Protein AF-A0A1M5Y6F5-F1 (afdb_monomer)

Solvent-accessible surface area (backbone atoms only — not comparable to full-atom values): 7022 Å² total; per-residue (Å²): 135,84,95,69,91,66,89,65,100,50,75,66,48,73,49,71,52,66,76,81,59,38,57,58,54,51,50,49,55,48,68,66,35,84,82,32,45,60,50,83,40,71,90,66,65,57,70,62,50,30,64,76,68,68,53,58,85,94,58,62,82,59,41,41,37,45,48,40,72,78,88,68,56,75,46,82,39,73,48,56,96,84,65,62,63,73,64,50,66,52,97,89,57,40,36,41,37,40,37,81,56,69,72,82,70,59,79,94,125

pLDDT: mean 78.57, std 18.8, range [27.42, 95.5]

Organism: NCBI:txid1121316

Radius of gyration: 17.11 Å; Cα contacts (8 Å, |Δi|>4): 129; chains: 1; bounding box: 38×28×50 Å

Mean predicted aligned error: 9.06 Å

Structure (mmCIF, N/CA/C/O backbone):
data_AF-A0A1M5Y6F5-F1
#
_entry.id   AF-A0A1M5Y6F5-F1
#
loop_
_atom_site.group_PDB
_atom_site.id
_atom_site.type_symbol
_atom_site.label_atom_id
_atom_site.label_alt_id
_atom_site.label_comp_id
_atom_site.label_asym_id
_atom_site.label_entity_id
_atom_site.label_seq_id
_atom_site.pdbx_PDB_ins_code
_atom_site.Cartn_x
_atom_site.Cartn_y
_atom_site.Cartn_z
_atom_site.occupancy
_atom_site.B_iso_or_equiv
_atom_site.auth_seq_id
_atom_site.auth_comp_id
_atom_site.auth_asym_id
_atom_site.auth_atom_id
_atom_site.pdbx_PDB_model_num
ATOM 1 N N . MET A 1 1 ? -1.328 -12.557 0.922 1.00 33.31 1 MET A N 1
ATOM 2 C CA . MET A 1 1 ? -0.599 -12.260 2.178 1.00 33.31 1 MET A CA 1
ATOM 3 C C . MET A 1 1 ? -1.512 -12.563 3.358 1.00 33.31 1 MET A C 1
ATOM 5 O O . MET A 1 1 ? -2.661 -12.147 3.333 1.00 33.31 1 MET A O 1
ATOM 9 N N . ARG A 1 2 ? -1.051 -13.366 4.323 1.00 27.42 2 ARG A N 1
ATOM 10 C CA . ARG A 1 2 ? -1.856 -13.864 5.451 1.00 27.42 2 ARG A CA 1
ATOM 11 C C . ARG A 1 2 ? -2.180 -12.741 6.446 1.00 27.42 2 ARG A C 1
ATOM 13 O O . ARG A 1 2 ? -1.288 -11.999 6.846 1.00 27.42 2 ARG A O 1
ATOM 20 N N . ASN A 1 3 ? -3.446 -12.682 6.858 1.00 35.31 3 ASN A N 1
ATOM 21 C CA . ASN A 1 3 ? -3.990 -11.820 7.908 1.00 35.31 3 ASN A CA 1
ATOM 22 C C . ASN A 1 3 ? -3.297 -12.077 9.254 1.00 35.31 3 ASN A C 1
ATOM 24 O O . ASN A 1 3 ? -3.718 -12.947 10.006 1.00 35.31 3 ASN A O 1
ATOM 28 N N . ASN A 1 4 ? -2.250 -11.319 9.569 1.00 28.53 4 ASN A N 1
ATOM 29 C CA . ASN A 1 4 ? -1.670 -11.267 10.909 1.00 28.53 4 ASN A CA 1
ATOM 30 C C . ASN A 1 4 ? -1.234 -9.832 11.212 1.00 28.53 4 ASN A C 1
ATOM 32 O O . ASN A 1 4 ? -0.057 -9.488 11.147 1.00 28.53 4 ASN A O 1
ATOM 36 N N . LEU A 1 5 ? -2.198 -8.986 11.577 1.00 36.97 5 LEU A N 1
ATOM 37 C CA . LEU A 1 5 ? -1.920 -7.732 12.275 1.00 36.97 5 LEU A CA 1
ATOM 38 C C . LEU A 1 5 ? -1.500 -8.063 13.717 1.00 36.97 5 LEU A C 1
ATOM 40 O O . LEU A 1 5 ? -2.237 -7.802 14.658 1.00 36.97 5 LEU A O 1
ATOM 44 N N . LYS A 1 6 ? -0.313 -8.650 13.903 1.00 30.12 6 LYS A N 1
ATOM 45 C CA . LYS A 1 6 ? 0.338 -8.639 15.217 1.00 30.12 6 LYS A CA 1
ATOM 46 C C . LYS A 1 6 ? 0.831 -7.211 15.478 1.00 30.12 6 LYS A C 1
ATOM 48 O O . LYS A 1 6 ? 1.290 -6.517 14.560 1.00 30.12 6 LYS A O 1
ATOM 53 N N . SER A 1 7 ? 0.660 -6.718 16.700 1.00 35.31 7 SER A N 1
ATOM 54 C CA . SER A 1 7 ? 1.215 -5.443 17.160 1.00 35.31 7 SER A CA 1
ATOM 55 C C . SER A 1 7 ? 2.737 -5.570 17.260 1.00 35.31 7 SER A C 1
ATOM 57 O O . SER A 1 7 ? 3.297 -5.790 18.324 1.00 35.31 7 SER A O 1
ATOM 59 N N . VAL A 1 8 ? 3.417 -5.505 16.116 1.00 36.41 8 VAL A N 1
ATOM 60 C CA . VAL A 1 8 ? 4.842 -5.183 16.088 1.00 36.41 8 VAL A CA 1
ATOM 61 C C . VAL A 1 8 ? 4.937 -3.686 16.348 1.00 36.41 8 VAL A C 1
ATOM 63 O O . VAL A 1 8 ? 4.204 -2.910 15.731 1.00 36.41 8 VAL A O 1
ATOM 66 N N . ASP A 1 9 ? 5.783 -3.339 17.305 1.00 38.25 9 ASP A N 1
ATOM 67 C CA . ASP A 1 9 ? 5.941 -2.065 18.005 1.00 38.25 9 ASP A CA 1
ATOM 68 C C . ASP A 1 9 ? 6.378 -0.896 17.091 1.00 38.25 9 ASP A C 1
ATOM 70 O O . ASP A 1 9 ? 7.451 -0.316 17.214 1.00 38.25 9 ASP A O 1
ATOM 74 N N . ASN A 1 10 ? 5.548 -0.560 16.106 1.00 39.31 10 ASN A N 1
ATOM 75 C CA . ASN A 1 10 ? 5.721 0.574 15.206 1.00 39.31 10 ASN A CA 1
ATOM 76 C C . ASN A 1 10 ? 4.425 1.374 15.224 1.00 39.31 10 ASN A C 1
ATOM 78 O O . ASN A 1 10 ? 3.372 0.822 14.921 1.00 39.31 10 ASN A O 1
ATOM 82 N N . LYS A 1 11 ? 4.498 2.658 15.588 1.00 40.28 11 LYS A N 1
ATOM 83 C CA . LYS A 1 11 ? 3.368 3.599 15.696 1.00 40.28 11 LYS A CA 1
ATOM 84 C C . LYS A 1 11 ? 2.411 3.463 14.491 1.00 40.28 11 LYS A C 1
ATOM 86 O O . LYS A 1 11 ? 2.679 4.007 13.422 1.00 40.28 11 LYS A O 1
ATOM 91 N N . LYS A 1 12 ? 1.316 2.708 14.649 1.00 49.00 12 LYS A N 1
ATOM 92 C CA . LYS A 1 12 ? 0.265 2.532 13.632 1.00 49.00 12 LYS A CA 1
ATOM 93 C C . LYS A 1 12 ? -0.710 3.694 13.778 1.00 49.00 12 LYS A C 1
ATOM 95 O O . LYS A 1 12 ? -1.288 3.867 14.846 1.00 49.00 12 LYS A O 1
ATOM 100 N N . THR A 1 13 ? -0.890 4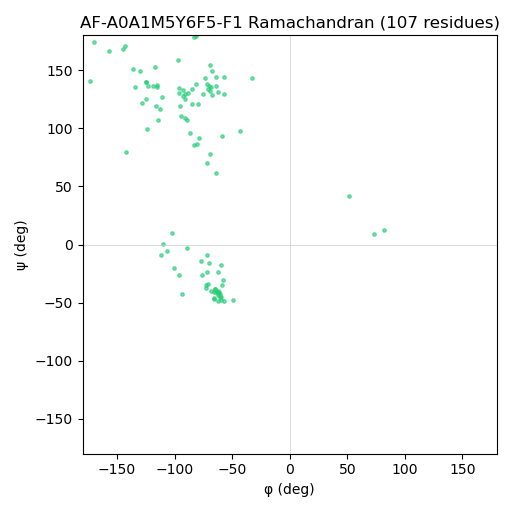.488 12.729 1.00 52.31 13 THR A N 1
ATOM 101 C CA . THR A 1 13 ? -1.880 5.568 12.723 1.00 52.31 13 THR A CA 1
ATOM 102 C C . THR A 1 13 ? -3.159 5.036 12.083 1.00 52.31 13 THR A C 1
ATOM 104 O O . THR A 1 13 ? -3.162 4.590 10.935 1.00 52.31 13 THR A O 1
ATOM 107 N N . ILE A 1 14 ? -4.255 5.045 12.839 1.00 55.97 14 ILE A N 1
ATOM 108 C CA . ILE A 1 14 ? -5.586 4.679 12.344 1.00 55.97 14 ILE A CA 1
ATOM 109 C C . ILE A 1 14 ? -6.299 5.974 11.958 1.00 55.97 14 ILE A C 1
ATOM 111 O O . ILE A 1 14 ? -6.296 6.927 12.735 1.00 55.97 14 ILE A O 1
ATOM 115 N N . ILE A 1 15 ? -6.873 6.021 10.755 1.00 55.31 15 ILE A N 1
ATOM 116 C CA . ILE A 1 15 ? -7.600 7.193 10.255 1.00 55.31 15 ILE A CA 1
ATOM 117 C C . ILE A 1 15 ? -9.085 6.853 10.171 1.00 55.31 15 ILE A C 1
ATOM 119 O O . ILE A 1 15 ? -9.474 5.867 9.541 1.00 55.31 15 ILE A O 1
ATOM 123 N N . PHE A 1 16 ? -9.903 7.700 10.793 1.00 52.12 16 PHE A N 1
ATOM 124 C CA . PHE A 1 16 ? -11.361 7.607 10.831 1.00 52.12 16 PHE A CA 1
ATOM 125 C C . PHE A 1 16 ? -11.939 8.812 10.078 1.00 52.12 16 PHE A C 1
ATOM 127 O O . PHE A 1 16 ? -11.837 9.931 10.574 1.00 52.12 16 PHE A O 1
ATOM 134 N N . SER A 1 17 ? -12.500 8.636 8.877 1.00 44.06 17 SER A N 1
ATOM 135 C CA . SER A 1 17 ? -13.214 9.725 8.174 1.00 44.06 17 SER A CA 1
ATOM 136 C C . SER A 1 17 ? -13.913 9.257 6.900 1.00 44.06 17 SER A C 1
ATOM 138 O O . SER A 1 17 ? -13.288 8.539 6.131 1.00 44.06 17 SER A O 1
ATOM 140 N N . THR A 1 18 ? -15.118 9.760 6.619 1.00 41.97 18 THR A N 1
ATOM 141 C CA . THR A 1 18 ? -15.937 9.552 5.399 1.00 41.97 18 THR A CA 1
ATOM 142 C C . THR A 1 18 ? -15.156 9.370 4.078 1.00 41.97 18 THR A C 1
ATOM 144 O O . THR A 1 18 ? -14.157 10.044 3.832 1.00 41.97 18 THR A O 1
ATOM 147 N N . GLN A 1 19 ? -15.649 8.495 3.190 1.00 53.16 19 GLN A N 1
ATOM 148 C CA . GLN A 1 19 ? -14.889 7.888 2.078 1.00 53.16 19 GLN A CA 1
ATOM 149 C C . GLN A 1 19 ? -14.085 8.846 1.173 1.00 53.16 19 GLN A C 1
ATOM 151 O O . GLN A 1 19 ? -12.911 8.574 0.926 1.00 53.16 19 GLN A O 1
ATOM 156 N N . ALA A 1 20 ? -14.647 9.961 0.692 1.00 52.56 20 ALA A N 1
ATOM 157 C CA . ALA A 1 20 ? -13.958 10.811 -0.293 1.00 52.56 20 ALA A CA 1
ATOM 158 C C . ALA A 1 20 ? -12.780 11.617 0.292 1.00 52.56 20 ALA A C 1
ATOM 160 O O . ALA A 1 20 ? -11.760 11.796 -0.370 1.00 52.56 20 ALA A O 1
ATOM 161 N N . SER A 1 21 ? -12.882 12.075 1.543 1.00 62.41 21 SER A N 1
ATOM 162 C CA . SER A 1 21 ? -11.797 12.807 2.210 1.00 62.41 21 SER A CA 1
ATOM 163 C C . SER A 1 21 ? -10.673 11.879 2.680 1.00 62.41 21 SER A C 1
ATOM 165 O O . SER A 1 21 ? -9.516 12.295 2.748 1.00 62.41 21 SER A O 1
ATOM 167 N N . SER A 1 22 ? -10.986 10.608 2.947 1.00 67.94 22 SER A N 1
ATOM 168 C CA . SER A 1 22 ? -10.037 9.649 3.522 1.00 67.94 22 SER A CA 1
ATOM 169 C C . SER A 1 22 ? -8.802 9.380 2.651 1.00 67.94 22 SER A C 1
ATOM 171 O O . SER A 1 22 ? -7.688 9.342 3.171 1.00 67.94 22 SER A O 1
ATOM 173 N N . SER A 1 23 ? -8.960 9.264 1.328 1.00 73.12 23 SER A N 1
ATOM 174 C CA . SER A 1 23 ? -7.853 8.972 0.406 1.00 73.12 23 SER A CA 1
ATOM 175 C C . SER A 1 23 ? -6.918 10.170 0.208 1.00 73.12 23 SER A C 1
ATOM 177 O O . SER A 1 23 ? -5.700 9.995 0.159 1.00 73.12 23 SER A O 1
ATOM 179 N N . ALA A 1 24 ? -7.460 11.391 0.164 1.00 80.19 24 ALA A N 1
ATOM 180 C CA . ALA A 1 24 ? -6.675 12.623 0.088 1.00 80.19 24 ALA A CA 1
ATOM 181 C C . ALA A 1 24 ? -5.844 12.835 1.362 1.00 80.19 24 ALA A C 1
ATOM 183 O O . ALA A 1 24 ? -4.642 13.100 1.292 1.00 80.19 24 ALA A O 1
ATOM 184 N N . VAL A 1 25 ? -6.465 12.644 2.532 1.00 82.94 25 VAL A N 1
ATOM 185 C CA . VAL A 1 25 ? -5.778 12.700 3.830 1.00 82.94 25 VAL A CA 1
ATOM 186 C C . VAL A 1 25 ? -4.674 11.644 3.897 1.00 82.94 25 VAL A C 1
ATOM 188 O O . VAL A 1 25 ? -3.533 11.963 4.232 1.00 82.94 25 VAL A O 1
ATOM 191 N N . ALA A 1 26 ? -4.980 10.402 3.519 1.00 82.44 26 ALA A N 1
ATOM 192 C CA . ALA A 1 26 ? -4.017 9.310 3.518 1.00 82.44 26 ALA A CA 1
ATOM 193 C C . ALA A 1 26 ? -2.825 9.572 2.586 1.00 82.44 26 ALA A C 1
ATOM 195 O O . ALA A 1 26 ? -1.671 9.401 2.985 1.00 82.44 26 ALA A O 1
ATOM 196 N N . GLY A 1 27 ? -3.091 10.050 1.368 1.00 84.50 27 GLY A N 1
ATOM 197 C CA . GLY A 1 27 ? -2.057 10.429 0.411 1.00 84.50 27 GLY A CA 1
ATOM 198 C C . GLY A 1 27 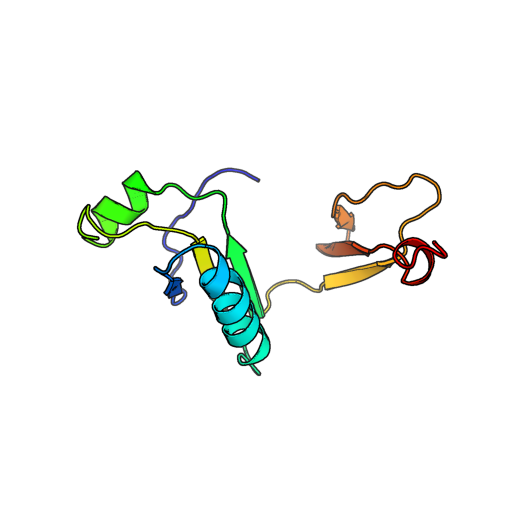? -1.154 11.545 0.937 1.00 84.50 27 GLY A C 1
ATOM 199 O O . GLY A 1 27 ? 0.066 11.453 0.807 1.00 84.50 27 GLY A O 1
ATOM 200 N N . ASN A 1 28 ? -1.727 12.564 1.582 1.00 85.75 28 ASN A N 1
ATOM 201 C CA . ASN A 1 28 ? -0.960 13.660 2.177 1.00 85.75 28 ASN A CA 1
ATOM 202 C C . ASN A 1 28 ? -0.079 13.189 3.340 1.00 85.75 28 ASN A C 1
ATOM 204 O O . ASN A 1 28 ? 1.079 13.590 3.422 1.00 85.75 28 ASN A O 1
ATOM 208 N N . ILE A 1 29 ? -0.580 12.297 4.197 1.00 85.06 29 ILE A N 1
ATOM 209 C CA . ILE A 1 29 ? 0.207 11.714 5.296 1.00 85.06 29 ILE A CA 1
ATOM 210 C C . ILE A 1 29 ? 1.403 10.920 4.761 1.00 85.06 29 ILE A C 1
ATOM 212 O O . ILE A 1 29 ? 2.512 11.046 5.285 1.00 85.06 29 ILE A O 1
ATOM 216 N N . LEU A 1 30 ? 1.196 10.123 3.708 1.00 84.31 30 LEU A N 1
ATOM 217 C CA . LEU A 1 30 ? 2.268 9.339 3.094 1.00 84.31 30 LEU A CA 1
ATOM 218 C C . LEU A 1 30 ? 3.309 10.213 2.390 1.00 84.31 30 LEU A C 1
ATOM 220 O O . LEU A 1 30 ? 4.498 9.937 2.509 1.00 84.31 30 LEU A O 1
ATOM 224 N N . LYS A 1 31 ? 2.884 11.274 1.696 1.00 84.25 31 LYS A N 1
ATOM 225 C CA . LYS A 1 31 ? 3.797 12.221 1.033 1.00 84.25 31 LYS A CA 1
ATOM 226 C C . LYS A 1 31 ? 4.558 13.098 2.030 1.00 84.25 31 LYS A C 1
ATOM 228 O O . LYS A 1 31 ? 5.704 13.446 1.779 1.00 84.25 31 LYS A O 1
ATOM 233 N N . GLY A 1 32 ? 3.926 13.453 3.149 1.00 81.94 32 GLY A N 1
ATOM 234 C CA . GLY A 1 32 ? 4.511 14.305 4.185 1.00 81.94 32 GLY A CA 1
ATOM 235 C C . GLY A 1 32 ? 5.515 13.597 5.100 1.00 81.94 32 GLY A C 1
ATOM 236 O O . GLY A 1 32 ? 6.258 14.263 5.818 1.00 81.94 32 GLY A O 1
ATOM 237 N N . SER A 1 33 ? 5.575 12.261 5.093 1.00 75.50 33 SER A N 1
ATOM 238 C CA . SER A 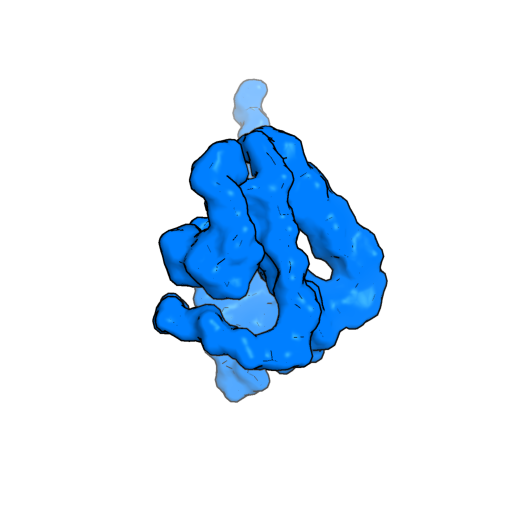1 33 ? 6.614 11.531 5.824 1.00 75.50 33 SER A CA 1
ATOM 239 C C . SER A 1 33 ? 7.933 11.547 5.049 1.00 75.50 33 SER A C 1
ATOM 241 O O . SER A 1 33 ? 8.199 10.670 4.237 1.00 75.50 33 SER A O 1
ATOM 243 N N . VAL A 1 34 ? 8.782 12.536 5.329 1.00 65.56 34 VAL A N 1
ATOM 244 C CA . VAL A 1 34 ? 10.094 12.692 4.669 1.00 65.56 34 VAL A CA 1
ATOM 245 C C . VAL A 1 34 ? 11.044 11.527 4.992 1.00 65.56 34 VAL A C 1
ATOM 247 O O . VAL A 1 34 ? 11.761 11.044 4.122 1.00 65.56 34 VAL A O 1
ATOM 250 N N . GLU A 1 35 ? 11.020 11.028 6.231 1.00 68.94 35 GLU A N 1
ATOM 251 C CA . GLU A 1 35 ? 11.951 9.990 6.713 1.00 68.94 35 GLU A CA 1
ATOM 252 C C . GLU A 1 35 ? 11.310 8.603 6.883 1.00 68.94 35 GLU A C 1
ATOM 254 O O . GLU A 1 35 ? 11.982 7.621 7.207 1.00 68.94 35 GLU A O 1
ATOM 259 N N . LYS A 1 36 ? 9.989 8.507 6.702 1.00 73.06 36 LYS A N 1
ATOM 260 C CA . LYS A 1 36 ? 9.224 7.272 6.896 1.00 73.06 36 LYS A CA 1
ATOM 261 C C . LYS A 1 36 ? 8.450 6.954 5.635 1.00 73.06 36 LYS A C 1
ATOM 263 O O . LYS A 1 36 ? 7.859 7.826 5.019 1.00 73.06 36 LYS A O 1
ATOM 268 N N . LYS A 1 37 ? 8.403 5.678 5.279 1.00 79.31 37 LYS A N 1
ATOM 269 C CA . LYS A 1 37 ? 7.459 5.199 4.271 1.00 79.31 37 LYS A CA 1
ATOM 270 C C . LYS A 1 37 ? 6.239 4.632 4.976 1.00 79.31 37 LYS A C 1
ATOM 272 O O . LYS A 1 37 ? 6.289 4.273 6.157 1.00 79.31 37 LYS A O 1
ATOM 277 N N . GLY A 1 38 ? 5.134 4.558 4.250 1.00 83.81 38 GLY A N 1
ATOM 278 C CA . GLY A 1 38 ? 3.926 3.958 4.777 1.00 83.81 38 GLY A CA 1
ATOM 279 C C . GLY A 1 38 ? 3.112 3.214 3.742 1.00 83.81 38 GLY A C 1
ATOM 280 O O . GLY A 1 38 ? 3.366 3.295 2.543 1.00 83.81 38 GLY A O 1
ATOM 281 N N . CYS A 1 39 ? 2.139 2.465 4.243 1.00 84.94 39 CYS A N 1
ATOM 282 C CA . CYS A 1 39 ? 1.252 1.635 3.447 1.00 84.94 39 CYS A CA 1
ATOM 283 C C . CYS A 1 39 ? -0.186 1.832 3.923 1.00 84.94 39 CYS A C 1
ATOM 285 O O . CYS A 1 39 ? -0.450 1.871 5.127 1.00 84.94 39 CYS A O 1
ATOM 287 N N . MET A 1 40 ? -1.096 1.972 2.961 1.00 87.56 40 MET A N 1
ATOM 288 C CA . MET A 1 40 ? -2.537 2.050 3.175 1.00 87.56 40 MET A CA 1
ATOM 289 C C . MET A 1 40 ? -3.144 0.648 3.100 1.00 87.56 40 MET A C 1
ATOM 291 O O . MET A 1 40 ? -3.005 -0.029 2.083 1.00 87.56 40 MET A O 1
ATOM 295 N N . PHE A 1 41 ? -3.874 0.236 4.136 1.00 85.12 41 PHE A N 1
ATOM 296 C CA . PHE A 1 41 ? -4.587 -1.042 4.171 1.00 85.12 41 PHE A CA 1
ATOM 297 C C . PHE A 1 41 ? -6.100 -0.828 4.259 1.00 85.12 41 PHE A C 1
ATOM 299 O O . PHE A 1 41 ? -6.594 -0.276 5.242 1.00 85.12 41 PHE A O 1
ATOM 306 N N . GLY A 1 42 ? -6.836 -1.321 3.256 1.00 85.69 42 GLY A N 1
ATOM 307 C CA . GLY A 1 42 ? -8.306 -1.412 3.287 1.00 85.69 42 GLY A CA 1
ATOM 308 C C . GLY A 1 42 ? -8.835 -2.787 3.724 1.00 85.69 42 GLY A C 1
ATOM 309 O O . GLY A 1 42 ? -9.929 -2.893 4.284 1.00 85.69 42 GLY A O 1
ATOM 310 N N . ALA A 1 43 ? -8.046 -3.846 3.509 1.00 87.69 43 ALA A N 1
ATOM 311 C CA . ALA A 1 43 ? -8.343 -5.204 3.961 1.00 87.69 43 ALA A CA 1
ATOM 312 C C . ALA A 1 43 ? -7.916 -5.374 5.430 1.00 87.69 43 ALA A C 1
ATOM 314 O O . ALA A 1 43 ? -6.793 -5.780 5.723 1.00 87.69 43 ALA A O 1
ATOM 315 N N . ILE A 1 44 ? -8.801 -5.001 6.356 1.00 88.00 44 ILE A N 1
ATOM 316 C CA . ILE A 1 44 ? -8.520 -4.925 7.797 1.00 88.00 44 ILE A CA 1
ATOM 317 C C . ILE A 1 44 ? -9.588 -5.647 8.629 1.00 88.00 44 ILE A C 1
ATOM 319 O O . ILE A 1 44 ? -10.763 -5.681 8.264 1.00 88.00 44 ILE A O 1
ATOM 323 N N . ASN A 1 45 ? -9.187 -6.187 9.784 1.00 90.50 45 ASN A N 1
ATOM 324 C CA . ASN A 1 45 ? -10.110 -6.750 10.773 1.00 90.50 45 ASN A CA 1
ATOM 325 C C . ASN A 1 45 ? -10.732 -5.625 11.616 1.00 90.50 45 ASN A C 1
ATOM 327 O O . ASN A 1 45 ? -10.210 -5.282 12.677 1.00 90.50 45 ASN A O 1
ATOM 331 N N . ARG A 1 46 ? -11.831 -5.040 11.130 1.00 89.12 46 ARG A N 1
ATOM 332 C CA . ARG A 1 46 ? -12.498 -3.894 11.772 1.00 89.12 46 ARG A CA 1
ATOM 333 C C . ARG A 1 46 ? -12.975 -4.213 13.185 1.00 89.12 46 ARG A C 1
ATOM 335 O O . ARG A 1 46 ? -12.684 -3.451 14.095 1.00 89.12 46 ARG A O 1
ATOM 342 N N . GLU A 1 47 ? -13.607 -5.366 13.379 1.00 91.62 47 GLU A N 1
ATOM 343 C CA . GLU A 1 47 ? -14.102 -5.794 14.692 1.00 91.62 47 GLU A CA 1
ATOM 344 C C . GLU A 1 47 ? -12.973 -6.016 15.701 1.00 91.62 47 GLU A C 1
ATOM 346 O O . GLU A 1 47 ? -13.071 -5.618 16.860 1.00 91.62 47 GLU A O 1
ATOM 351 N N . GLY A 1 48 ? -11.867 -6.621 15.258 1.00 92.00 48 GLY A N 1
ATOM 352 C CA . GLY A 1 48 ? -10.675 -6.772 16.089 1.00 92.00 48 GLY A CA 1
ATOM 353 C C . GLY A 1 48 ? -10.081 -5.424 16.494 1.00 92.00 48 GLY A C 1
ATOM 354 O O . GLY A 1 48 ? -9.839 -5.196 17.674 1.00 92.00 48 GLY A O 1
ATOM 355 N N . LEU A 1 49 ? -9.902 -4.515 15.529 1.00 90.12 49 LEU A N 1
ATOM 356 C CA . LEU A 1 49 ? -9.380 -3.169 15.785 1.00 90.12 49 LEU A CA 1
ATOM 357 C C . LEU A 1 49 ? -10.299 -2.369 16.711 1.00 90.12 49 LEU A C 1
ATOM 359 O O . LEU A 1 49 ? -9.817 -1.696 17.615 1.00 90.12 49 LEU A O 1
ATOM 363 N N . ARG A 1 50 ? -11.616 -2.465 16.516 1.00 90.50 50 ARG A N 1
ATOM 364 C CA . ARG A 1 50 ? -12.606 -1.775 17.343 1.00 90.50 50 ARG A CA 1
ATOM 365 C C . ARG A 1 50 ? -12.464 -2.132 18.817 1.00 90.50 50 ARG A C 1
ATOM 367 O O . ARG A 1 50 ? -12.426 -1.229 19.646 1.00 90.50 50 ARG A O 1
ATOM 374 N N . ARG A 1 51 ? -12.365 -3.429 19.124 1.00 92.56 51 ARG A N 1
ATOM 375 C CA . ARG A 1 51 ? -12.196 -3.917 20.499 1.00 92.56 51 ARG A CA 1
ATOM 376 C C . ARG A 1 51 ? -10.857 -3.500 21.095 1.00 92.56 51 ARG A C 1
ATOM 378 O O . ARG A 1 51 ? -10.837 -2.998 22.209 1.00 92.56 51 ARG A O 1
ATOM 385 N N . GLU A 1 52 ? -9.772 -3.674 20.346 1.00 92.62 52 GLU A N 1
ATOM 386 C CA . GLU A 1 52 ? -8.413 -3.407 20.833 1.00 92.62 52 GLU A CA 1
ATOM 387 C C . GLU A 1 52 ? -8.177 -1.922 21.140 1.00 92.62 52 GLU A C 1
ATOM 389 O O . GLU A 1 52 ? -7.519 -1.573 22.114 1.00 92.62 52 GLU A O 1
ATOM 394 N N . PHE A 1 53 ? -8.734 -1.037 20.310 1.00 87.12 53 PHE A N 1
ATOM 395 C CA . PHE A 1 53 ? -8.557 0.411 20.434 1.00 87.12 53 PHE A CA 1
ATOM 396 C C . PHE A 1 53 ? -9.760 1.121 21.068 1.00 87.12 53 PHE A C 1
ATOM 398 O O . PHE A 1 53 ? -9.808 2.349 21.054 1.00 87.12 53 PHE A O 1
ATOM 405 N N . PHE A 1 54 ? -10.726 0.369 21.608 1.00 89.69 54 PHE A N 1
ATOM 406 C CA . PHE A 1 54 ? -11.932 0.896 22.259 1.00 89.69 54 PHE A CA 1
ATOM 407 C C . PHE A 1 54 ? -12.689 1.930 21.404 1.00 89.69 54 PHE A C 1
ATOM 409 O O . PHE A 1 54 ? -13.134 2.965 21.899 1.00 89.69 54 PHE A O 1
ATOM 416 N N . ILE A 1 55 ? -12.820 1.670 20.099 1.00 85.62 55 ILE A N 1
ATOM 417 C CA . ILE A 1 55 ? -13.404 2.626 19.147 1.00 85.62 55 ILE A CA 1
ATOM 418 C C . ILE A 1 55 ? -14.945 2.582 19.243 1.00 85.62 55 ILE A C 1
ATOM 420 O O . ILE A 1 55 ? -15.534 1.534 18.960 1.00 85.62 55 ILE A O 1
ATOM 424 N N . PRO A 1 56 ? -15.630 3.699 19.560 1.00 88.44 56 PRO A N 1
ATOM 425 C CA . PRO A 1 56 ? -17.093 3.742 19.647 1.00 88.44 56 PRO A CA 1
ATOM 426 C C . PRO A 1 56 ? -17.807 3.307 18.359 1.00 88.44 56 PRO A C 1
ATOM 428 O O . PRO A 1 56 ? -17.353 3.625 17.259 1.00 88.44 56 PRO A O 1
ATOM 431 N N . GLU A 1 57 ? -18.951 2.624 18.483 1.00 88.06 57 GLU A N 1
ATOM 432 C CA . GLU A 1 57 ? -19.694 2.042 17.346 1.00 88.06 57 GLU A CA 1
ATOM 433 C C . GLU A 1 57 ? -20.114 3.059 16.280 1.00 88.06 57 GLU A C 1
ATOM 435 O O . GLU A 1 57 ? -20.145 2.724 15.099 1.00 88.06 57 GLU A O 1
ATOM 440 N N . HIS A 1 58 ? -20.365 4.310 16.671 1.00 87.31 58 HIS A N 1
ATOM 441 C CA . HIS A 1 58 ? -20.749 5.375 15.741 1.00 87.31 58 HIS A CA 1
ATOM 442 C C . HIS A 1 58 ? -19.602 5.855 14.834 1.00 87.31 58 HIS A C 1
ATOM 444 O O . HIS A 1 58 ? -19.844 6.629 13.911 1.00 87.31 58 HIS A O 1
ATOM 450 N N . PHE A 1 59 ? -18.359 5.418 15.075 1.00 85.25 59 PHE A N 1
ATOM 451 C CA . PHE A 1 59 ? -17.233 5.668 14.178 1.00 85.25 59 PHE A CA 1
ATOM 452 C C . PHE A 1 59 ? -16.992 4.493 13.237 1.00 85.25 59 PHE A C 1
ATOM 454 O O . PHE A 1 59 ? -16.904 3.340 13.663 1.00 85.25 59 PHE A O 1
ATOM 461 N N . GLU A 1 60 ? -16.779 4.797 11.960 1.00 84.94 60 GLU A N 1
ATOM 462 C CA . GLU A 1 60 ? -16.386 3.823 10.946 1.00 84.94 60 GLU A CA 1
ATOM 463 C C . GLU A 1 60 ? -14.855 3.749 10.804 1.00 84.94 60 GLU A C 1
ATOM 465 O O . GLU A 1 60 ? -14.170 4.767 10.678 1.00 84.94 60 GLU A O 1
ATOM 470 N N . ILE A 1 61 ? -14.307 2.527 10.788 1.00 85.44 61 ILE A N 1
ATOM 471 C CA . ILE A 1 61 ? -12.888 2.281 10.493 1.00 85.44 61 ILE A CA 1
ATOM 472 C C . ILE A 1 61 ? -12.723 2.085 8.988 1.00 85.44 61 ILE A C 1
ATOM 474 O O . ILE A 1 61 ? -13.076 1.035 8.438 1.00 85.44 61 ILE A O 1
ATOM 478 N N . ILE A 1 62 ? -12.152 3.087 8.330 1.00 86.56 62 ILE A N 1
ATOM 479 C CA . ILE A 1 62 ? -12.114 3.138 6.865 1.00 86.56 62 ILE A CA 1
ATOM 480 C C . ILE A 1 62 ? -10.817 2.544 6.335 1.00 86.56 62 ILE A C 1
ATOM 482 O O . ILE A 1 62 ? -10.848 1.721 5.418 1.00 86.56 62 ILE A O 1
ATOM 486 N N . MET A 1 63 ? -9.689 2.862 6.971 1.00 85.12 63 MET A N 1
ATOM 487 C CA . MET A 1 63 ? -8.395 2.286 6.628 1.00 85.12 63 MET A CA 1
ATOM 488 C C . MET A 1 63 ? -7.401 2.349 7.786 1.00 85.12 63 MET A C 1
ATOM 490 O O . MET A 1 63 ? -7.573 3.089 8.754 1.00 85.12 63 MET A O 1
ATOM 494 N N . VAL A 1 64 ? -6.312 1.601 7.646 1.00 87.06 64 VAL A N 1
ATOM 495 C CA . VAL A 1 64 ? -5.141 1.702 8.522 1.00 87.06 64 VAL A CA 1
ATOM 496 C C . VAL A 1 64 ? -3.954 2.192 7.706 1.00 87.06 64 VAL A C 1
ATOM 498 O O . VAL A 1 64 ? -3.730 1.699 6.599 1.00 87.06 64 VAL A O 1
ATOM 501 N N . ILE A 1 65 ? -3.174 3.123 8.265 1.00 85.25 65 ILE A N 1
ATOM 502 C CA . ILE A 1 65 ? -1.893 3.541 7.694 1.00 85.25 65 ILE A CA 1
ATOM 503 C C . ILE A 1 65 ? -0.766 3.104 8.623 1.00 85.25 65 ILE A C 1
ATOM 505 O O . ILE A 1 65 ? -0.651 3.551 9.766 1.00 85.25 65 ILE A O 1
ATOM 509 N N . SER A 1 66 ? 0.101 2.225 8.129 1.00 86.31 66 SER A N 1
ATOM 510 C CA . SER A 1 66 ? 1.357 1.929 8.816 1.00 86.31 66 SER A CA 1
ATOM 511 C C . SER A 1 66 ? 2.410 2.951 8.409 1.00 86.31 66 SER A C 1
ATOM 513 O O . SER A 1 66 ? 2.584 3.170 7.213 1.00 86.31 66 SER A O 1
ATOM 515 N N . LEU A 1 67 ? 3.149 3.507 9.368 1.00 84.88 67 LEU A N 1
ATOM 516 C CA . LEU A 1 67 ? 4.318 4.352 9.120 1.00 84.88 67 LEU A CA 1
ATOM 517 C C . LEU A 1 67 ? 5.553 3.699 9.744 1.00 84.88 67 LEU A C 1
ATOM 519 O O . LEU A 1 67 ? 5.500 3.227 10.880 1.00 84.88 67 LEU A O 1
ATOM 523 N N . GLY A 1 68 ? 6.671 3.685 9.024 1.00 83.88 68 GLY A N 1
ATOM 524 C CA . GLY A 1 68 ? 7.902 3.068 9.510 1.00 83.88 68 GLY A CA 1
ATOM 525 C C . GLY A 1 68 ? 9.124 3.372 8.650 1.00 83.88 68 GLY A C 1
ATOM 526 O O . GLY A 1 68 ? 9.029 3.990 7.588 1.00 83.88 68 GLY A O 1
ATOM 527 N N . LYS A 1 69 ? 10.293 2.935 9.126 1.00 84.19 69 LYS A N 1
ATOM 528 C CA . LYS A 1 69 ? 11.522 2.966 8.328 1.00 84.19 69 LYS A CA 1
ATOM 529 C C . LYS A 1 69 ? 11.394 1.951 7.179 1.00 84.19 69 LYS A C 1
ATOM 531 O O . LYS A 1 69 ? 10.940 0.835 7.441 1.00 84.19 69 LYS A O 1
ATOM 536 N N . PRO A 1 70 ? 11.780 2.299 5.938 1.00 81.31 70 PRO A N 1
ATOM 537 C CA . PRO A 1 70 ? 11.779 1.350 4.828 1.00 81.31 70 PRO A CA 1
ATOM 538 C C . PRO A 1 70 ? 12.637 0.127 5.157 1.00 81.31 70 PRO A C 1
ATOM 540 O O . PRO A 1 70 ? 13.780 0.280 5.586 1.00 81.31 70 PRO A O 1
ATOM 543 N N . SER A 1 71 ? 12.081 -1.067 4.964 1.00 83.62 71 SER A N 1
ATOM 544 C CA . SER A 1 71 ? 12.769 -2.343 5.197 1.00 83.62 71 SER A CA 1
ATOM 545 C C . SER A 1 71 ? 13.047 -3.131 3.917 1.00 83.62 71 SER A C 1
ATOM 547 O O . SER A 1 71 ? 13.732 -4.142 3.981 1.00 83.62 71 SER A O 1
ATOM 549 N N . GLU A 1 72 ? 12.495 -2.702 2.781 1.00 84.50 72 GLU A N 1
ATOM 550 C CA . GLU A 1 72 ? 12.701 -3.317 1.468 1.00 84.50 72 GLU A CA 1
ATOM 551 C C . GLU A 1 72 ? 12.943 -2.235 0.408 1.00 84.50 72 GLU A C 1
ATOM 553 O O . GLU A 1 72 ? 12.481 -1.091 0.538 1.00 84.50 72 GLU A O 1
ATOM 558 N N . GLU A 1 73 ? 13.694 -2.604 -0.625 1.00 90.50 73 GLU A N 1
ATOM 559 C CA . GLU A 1 73 ? 13.846 -1.814 -1.842 1.00 90.50 73 GLU A CA 1
ATOM 560 C C . GLU A 1 73 ? 12.639 -2.058 -2.752 1.00 90.50 73 GLU A C 1
ATOM 562 O O . GLU A 1 73 ? 12.158 -3.185 -2.871 1.00 90.50 73 GLU A O 1
ATOM 567 N N . VAL A 1 74 ? 12.125 -0.987 -3.357 1.00 91.00 74 VAL A N 1
ATOM 568 C CA . VAL A 1 74 ? 10.956 -1.036 -4.240 1.00 91.00 74 VAL A CA 1
ATOM 569 C C . VAL A 1 74 ? 11.344 -0.413 -5.567 1.00 91.00 74 VAL A C 1
ATOM 571 O O . VAL A 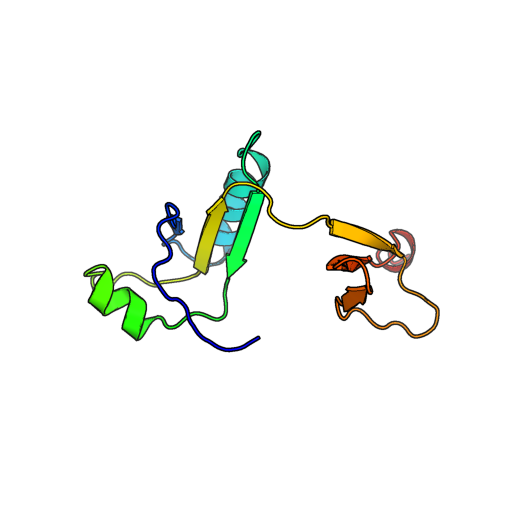1 74 ? 11.768 0.745 -5.588 1.00 91.00 74 VAL A O 1
ATOM 574 N N . VAL A 1 75 ? 11.152 -1.161 -6.648 1.00 94.00 75 VAL A N 1
ATOM 575 C CA . VAL A 1 75 ? 11.418 -0.723 -8.018 1.00 94.00 75 VAL A CA 1
ATOM 576 C C . VAL A 1 75 ? 10.099 -0.670 -8.780 1.00 94.00 75 VAL A C 1
ATOM 578 O O . VAL A 1 75 ? 9.240 -1.545 -8.646 1.00 94.00 75 VAL A O 1
ATOM 581 N N . LEU A 1 76 ? 9.911 0.414 -9.531 1.00 92.56 76 LEU A N 1
ATOM 582 C CA . LEU A 1 76 ? 8.801 0.543 -10.466 1.00 92.56 76 LEU A CA 1
ATOM 583 C C . LEU A 1 76 ? 9.267 0.021 -11.817 1.00 92.56 76 LEU A C 1
ATOM 585 O O . LEU A 1 76 ? 10.304 0.458 -12.312 1.00 92.56 76 LEU A O 1
ATOM 589 N N . GLU A 1 77 ? 8.482 -0.869 -12.401 1.00 91.69 77 GLU A N 1
ATOM 590 C CA . GLU A 1 77 ? 8.732 -1.405 -13.736 1.00 91.69 77 GLU A CA 1
ATOM 591 C C . GLU A 1 77 ? 7.582 -1.021 -14.659 1.00 91.69 77 GLU A C 1
ATOM 593 O O . GLU A 1 77 ? 6.451 -0.809 -14.209 1.00 91.69 77 GLU A O 1
ATOM 598 N N . GLU A 1 78 ? 7.862 -0.912 -15.952 1.00 91.19 78 GLU A N 1
ATOM 599 C CA . GLU A 1 78 ? 6.801 -0.813 -16.949 1.00 91.19 78 GLU A CA 1
ATOM 600 C C . GLU A 1 78 ? 6.137 -2.181 -17.109 1.00 91.19 78 GLU A C 1
ATOM 602 O O . GLU A 1 78 ? 6.794 -3.217 -17.021 1.00 91.19 78 GLU A O 1
ATOM 607 N N . ILE A 1 79 ? 4.822 -2.186 -17.320 1.00 91.44 79 ILE A N 1
ATOM 608 C CA . ILE A 1 79 ? 4.105 -3.423 -17.635 1.00 91.44 79 ILE A CA 1
ATOM 609 C C . ILE A 1 79 ? 4.598 -3.963 -18.981 1.00 91.44 79 ILE A C 1
ATOM 611 O O . ILE A 1 79 ? 4.769 -3.206 -19.939 1.00 91.44 79 ILE A O 1
ATOM 615 N N . ASP A 1 80 ? 4.825 -5.272 -19.030 1.00 82.31 80 ASP A N 1
ATOM 616 C CA . ASP A 1 80 ? 5.215 -5.987 -20.238 1.00 82.31 80 ASP A CA 1
ATOM 617 C C . ASP A 1 80 ? 4.003 -6.310 -21.133 1.00 82.31 80 ASP A C 1
ATOM 619 O O . ASP A 1 80 ? 2.847 -6.022 -20.812 1.00 82.31 80 ASP A O 1
ATOM 623 N N . GLU A 1 81 ? 4.254 -6.953 -22.271 1.00 82.06 81 GLU A N 1
ATOM 624 C CA . GLU A 1 81 ? 3.204 -7.350 -23.218 1.00 82.06 81 GLU A CA 1
ATOM 625 C C . GLU A 1 81 ? 2.159 -8.308 -22.613 1.00 82.06 81 GLU A C 1
ATOM 627 O O . GLU A 1 81 ? 1.063 -8.442 -23.157 1.00 82.06 81 GLU A O 1
ATOM 632 N N . SER A 1 82 ? 2.459 -8.963 -21.481 1.00 83.69 82 SER A N 1
ATOM 633 C CA . SER A 1 82 ? 1.507 -9.845 -20.797 1.00 83.69 82 SER A CA 1
ATOM 634 C C . SER A 1 82 ? 0.377 -9.071 -20.114 1.00 83.69 82 SER A C 1
ATOM 636 O O . SER A 1 82 ? -0.697 -9.627 -19.869 1.00 83.69 82 SER A O 1
ATOM 638 N N . GLY A 1 83 ? 0.606 -7.792 -19.795 1.00 84.38 83 GLY A N 1
ATOM 639 C CA . GLY A 1 83 ? -0.358 -6.964 -19.085 1.00 84.38 83 GLY A CA 1
ATOM 640 C C . GLY A 1 83 ? -0.500 -7.296 -17.593 1.00 84.38 83 GLY A C 1
ATOM 641 O O . GLY A 1 83 ? -1.427 -6.778 -16.958 1.00 84.38 83 GLY A O 1
ATOM 642 N N . ASP A 1 84 ? 0.354 -8.156 -17.017 1.00 90.69 84 ASP A N 1
ATOM 64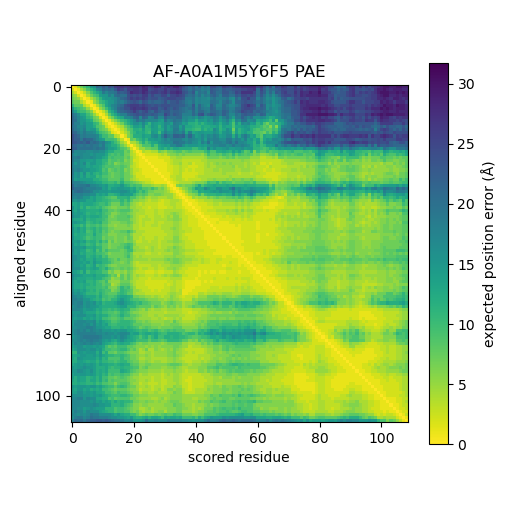3 C CA . ASP A 1 84 ? 0.264 -8.503 -15.595 1.00 90.69 84 ASP A CA 1
ATOM 644 C C . ASP A 1 84 ? 0.653 -7.306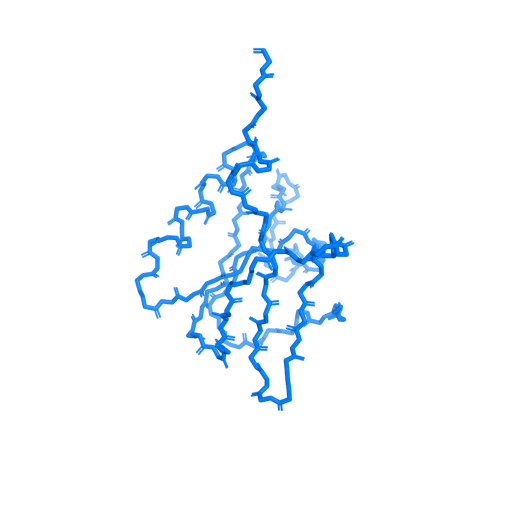 -14.708 1.00 90.69 84 ASP A C 1
ATOM 646 O O . ASP A 1 84 ? 1.660 -6.628 -14.895 1.00 90.69 84 ASP A O 1
ATOM 650 N N . ILE A 1 85 ? -0.186 -7.045 -13.708 1.00 91.94 85 ILE A N 1
ATOM 651 C CA . ILE A 1 85 ? -0.041 -5.942 -12.750 1.00 91.94 85 ILE A CA 1
ATOM 652 C C . ILE A 1 85 ? 0.308 -6.433 -11.344 1.00 91.94 85 ILE A C 1
ATOM 654 O O . ILE A 1 85 ? 0.380 -5.636 -10.402 1.00 91.94 85 ILE A O 1
ATOM 658 N N . LYS A 1 86 ? 0.447 -7.750 -11.156 1.00 93.75 86 LYS A N 1
ATOM 659 C CA . LYS A 1 86 ? 0.811 -8.326 -9.864 1.00 93.75 86 LYS A CA 1
ATOM 660 C C . LYS A 1 86 ? 2.240 -7.936 -9.515 1.00 93.75 86 LYS A C 1
ATOM 662 O O . LYS A 1 86 ? 3.175 -8.156 -10.273 1.00 93.75 86 LYS A O 1
ATOM 667 N N . TYR A 1 87 ? 2.400 -7.398 -8.313 1.00 92.94 87 TYR A N 1
ATOM 668 C CA . TYR A 1 87 ? 3.718 -7.200 -7.731 1.00 92.94 87 TYR A CA 1
ATOM 669 C C . TYR A 1 87 ? 4.377 -8.549 -7.420 1.00 92.94 87 TYR A C 1
ATOM 671 O O . TYR A 1 87 ? 3.704 -9.522 -7.059 1.00 92.94 87 TYR A O 1
ATOM 679 N N . TRP A 1 88 ? 5.701 -8.585 -7.494 1.00 93.31 88 TRP A N 1
ATOM 680 C CA . TRP A 1 88 ? 6.501 -9.780 -7.243 1.00 93.31 88 TRP A CA 1
ATOM 681 C C . TRP A 1 88 ? 7.812 -9.414 -6.535 1.00 93.31 88 TRP A C 1
ATOM 683 O O . TRP A 1 88 ? 8.114 -8.239 -6.316 1.00 93.31 88 TRP A O 1
ATOM 693 N N . ARG A 1 89 ? 8.550 -10.429 -6.076 1.00 94.12 89 ARG A N 1
ATOM 694 C CA . ARG A 1 89 ? 9.862 -10.254 -5.442 1.00 94.12 89 ARG A CA 1
ATOM 695 C C . ARG A 1 89 ? 10.903 -11.067 -6.182 1.00 94.12 89 ARG A C 1
ATOM 697 O O . ARG A 1 89 ? 10.632 -12.224 -6.50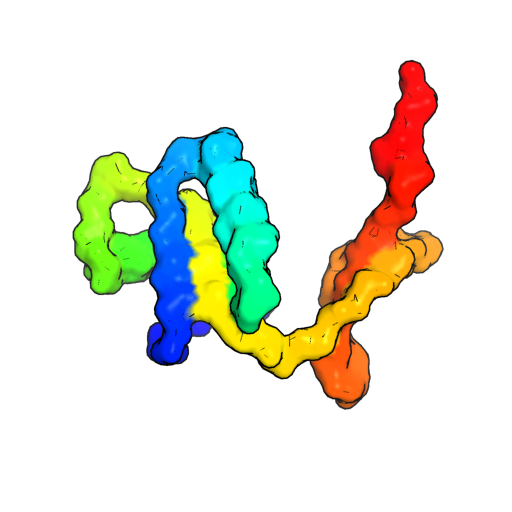1 1.00 94.12 89 ARG A O 1
ATOM 704 N N . ASP A 1 90 ? 12.066 -10.473 -6.407 1.00 93.88 90 ASP A N 1
ATOM 705 C CA . ASP A 1 90 ? 13.194 -11.175 -7.012 1.00 93.88 90 ASP A CA 1
ATOM 706 C C . ASP A 1 90 ? 13.999 -11.988 -5.984 1.00 93.88 90 ASP A C 1
ATOM 708 O O . ASP A 1 90 ? 13.715 -11.990 -4.782 1.00 93.88 90 ASP A O 1
ATOM 712 N N . GLU A 1 91 ? 15.027 -12.688 -6.464 1.00 95.50 91 GLU A N 1
ATOM 713 C CA . GLU A 1 91 ? 15.916 -13.513 -5.636 1.00 95.50 91 GLU A CA 1
ATOM 714 C C . GLU A 1 91 ? 16.691 -12.705 -4.582 1.00 95.50 91 GLU A C 1
ATOM 716 O O . GLU A 1 91 ? 17.103 -13.253 -3.560 1.00 95.50 91 GLU A O 1
ATOM 721 N N . LYS A 1 92 ? 16.874 -11.398 -4.804 1.00 93.94 92 LYS A N 1
ATOM 722 C CA . LYS A 1 92 ? 17.528 -10.474 -3.868 1.00 93.94 92 LYS A CA 1
ATOM 723 C C . LYS A 1 92 ? 16.533 -9.852 -2.883 1.00 93.94 92 LYS A C 1
ATOM 725 O O . LYS A 1 92 ? 16.943 -9.129 -1.977 1.00 93.94 92 LYS A O 1
ATOM 730 N N . GLY A 1 93 ? 15.241 -10.153 -3.027 1.00 92.19 93 GLY A N 1
ATOM 731 C CA . GLY A 1 93 ? 14.164 -9.642 -2.189 1.00 92.19 93 GLY A CA 1
ATOM 732 C C . GLY A 1 93 ? 13.673 -8.242 -2.567 1.00 92.19 93 GLY A C 1
ATOM 733 O O . GLY A 1 93 ? 12.923 -7.658 -1.783 1.00 92.19 93 GLY A O 1
ATOM 734 N N . VAL A 1 94 ? 14.056 -7.703 -3.730 1.00 94.38 94 VAL A N 1
ATOM 735 C CA . VAL A 1 94 ? 13.558 -6.409 -4.225 1.00 94.38 94 VAL A CA 1
ATOM 736 C C . VAL A 1 94 ? 12.094 -6.553 -4.632 1.00 94.38 94 VAL A C 1
ATOM 738 O O . VAL A 1 94 ? 11.705 -7.541 -5.256 1.00 94.38 94 VAL A O 1
ATOM 741 N N . HIS A 1 95 ? 11.268 -5.579 -4.251 1.00 94.50 95 HIS A N 1
ATOM 742 C CA . HIS A 1 95 ? 9.842 -5.559 -4.550 1.00 94.50 95 HIS A CA 1
ATOM 743 C C . HIS A 1 95 ? 9.593 -4.834 -5.875 1.00 94.50 95 HIS A C 1
ATOM 745 O O . HIS A 1 95 ? 9.679 -3.607 -5.948 1.00 94.50 95 HIS A O 1
ATOM 751 N N . HIS A 1 96 ? 9.226 -5.592 -6.903 1.00 94.50 96 HIS A N 1
ATOM 752 C CA . HIS A 1 96 ? 8.940 -5.075 -8.238 1.00 94.50 96 HIS A CA 1
ATOM 753 C C . HIS A 1 96 ? 7.450 -4.776 -8.383 1.00 94.50 96 HIS A C 1
ATOM 755 O O . HIS A 1 96 ? 6.595 -5.610 -8.058 1.00 94.50 96 HIS A O 1
ATOM 761 N N . VAL A 1 97 ? 7.128 -3.555 -8.814 1.00 94.75 97 VAL A N 1
ATOM 762 C CA . VAL A 1 97 ? 5.750 -3.066 -8.940 1.00 94.75 97 VAL A CA 1
ATOM 763 C C . VAL A 1 97 ? 5.497 -2.599 -10.375 1.00 94.75 97 VAL A C 1
ATOM 765 O O . VAL 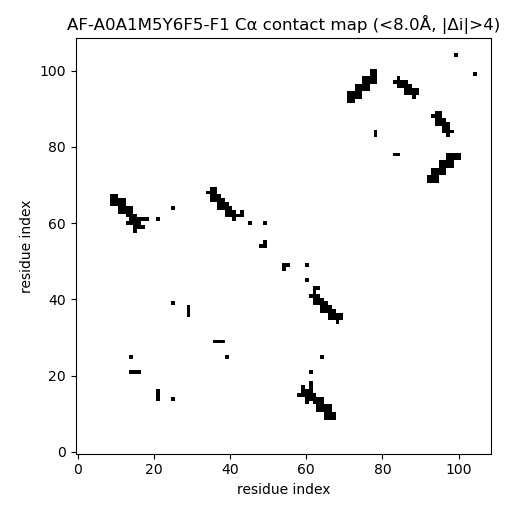A 1 97 ? 5.823 -1.451 -10.695 1.00 94.75 97 VAL A O 1
ATOM 768 N N . PRO A 1 98 ? 4.852 -3.430 -11.212 1.00 95.31 98 PRO A N 1
ATOM 769 C CA . PRO A 1 98 ? 4.496 -3.052 -12.575 1.00 95.31 98 PRO A CA 1
ATOM 770 C C . PRO A 1 98 ? 3.519 -1.864 -12.601 1.00 95.31 98 PRO A C 1
ATOM 772 O O . PRO A 1 98 ? 2.513 -1.843 -11.875 1.00 95.31 98 PRO A O 1
ATOM 775 N N . LYS A 1 99 ? 3.807 -0.849 -13.421 1.00 94.81 99 LYS A N 1
ATOM 776 C CA . LYS A 1 99 ? 2.988 0.352 -13.635 1.00 94.81 99 LYS A CA 1
ATOM 777 C C . LYS A 1 99 ? 2.664 0.531 -15.117 1.00 94.81 99 LYS A C 1
ATOM 779 O O . LYS A 1 99 ? 3.510 0.326 -15.979 1.00 94.81 99 LYS A O 1
ATOM 784 N N . ARG A 1 100 ? 1.417 0.935 -15.393 1.00 93.19 100 ARG A N 1
ATOM 785 C CA . ARG A 1 100 ? 0.970 1.311 -16.744 1.00 93.19 100 ARG A CA 1
ATOM 786 C C . ARG A 1 100 ? 1.730 2.538 -17.217 1.00 93.19 100 ARG A C 1
ATOM 788 O O . ARG A 1 100 ? 1.997 3.432 -16.406 1.00 93.19 100 ARG A O 1
ATOM 795 N N . LYS A 1 101 ? 2.023 2.582 -18.515 1.00 90.00 101 LYS A N 1
ATOM 796 C CA . LYS A 1 101 ? 2.600 3.768 -19.138 1.00 90.00 101 LYS A CA 1
ATOM 797 C C . LYS A 1 101 ? 1.557 4.872 -19.165 1.00 90.00 101 LYS A C 1
ATOM 799 O O . LYS A 1 101 ? 0.355 4.619 -19.127 1.00 90.00 101 LYS A O 1
ATOM 804 N N . LEU A 1 102 ? 2.023 6.116 -19.202 1.00 90.12 102 LEU A N 1
ATOM 805 C CA . LEU A 1 102 ? 1.128 7.270 -19.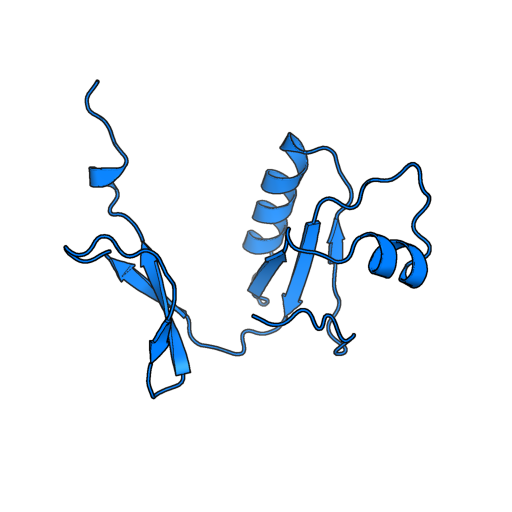236 1.00 90.12 102 LEU A CA 1
ATOM 806 C C . LEU A 1 102 ? 0.253 7.268 -20.500 1.00 90.12 102 LEU A C 1
ATOM 808 O O . LEU A 1 102 ? -0.933 7.565 -20.414 1.00 90.12 102 LEU A O 1
ATOM 812 N N . GLU A 1 103 ? 0.832 6.902 -21.643 1.00 89.25 103 GLU A N 1
ATOM 813 C CA . GLU A 1 103 ? 0.145 6.796 -22.937 1.00 89.25 103 GLU A CA 1
ATOM 814 C C . GLU A 1 103 ? -1.021 5.797 -22.920 1.00 89.25 103 GLU A C 1
ATOM 816 O O . GLU A 1 103 ? -2.070 6.092 -23.480 1.00 89.25 103 GLU A O 1
ATOM 821 N N . ASP A 1 104 ? -0.909 4.696 -22.171 1.00 87.81 104 ASP A N 1
ATOM 822 C CA . ASP A 1 104 ? -1.995 3.714 -22.015 1.00 87.81 104 ASP A CA 1
ATOM 823 C C . ASP A 1 104 ? -3.176 4.243 -21.179 1.00 87.81 104 ASP A C 1
ATOM 825 O O . ASP A 1 104 ? -4.243 3.627 -21.130 1.00 87.81 104 ASP A O 1
ATOM 829 N N . LEU A 1 105 ? -2.975 5.338 -20.437 1.00 89.31 105 LEU A N 1
ATOM 830 C CA . LEU A 1 105 ? -3.967 5.923 -19.530 1.00 89.31 105 LEU A CA 1
ATOM 831 C C . LEU A 1 105 ? -4.682 7.139 -20.128 1.00 89.31 105 LEU A C 1
ATOM 833 O O . LEU A 1 105 ? -5.749 7.510 -19.633 1.00 89.31 105 LEU A O 1
ATOM 837 N N . ILE A 1 106 ? -4.097 7.778 -21.143 1.00 92.88 106 ILE A N 1
ATOM 838 C CA . ILE A 1 106 ? -4.669 8.949 -21.810 1.00 92.88 106 ILE A CA 1
ATOM 839 C C . ILE A 1 106 ? -5.444 8.460 -23.030 1.00 92.88 106 ILE A C 1
ATOM 841 O O . ILE A 1 106 ? -4.864 7.994 -24.003 1.00 92.88 106 ILE A O 1
ATOM 845 N N . LEU A 1 107 ? -6.768 8.570 -22.968 1.00 90.69 107 LEU A N 1
ATOM 846 C CA . LEU A 1 107 ? -7.637 8.257 -24.096 1.00 90.69 107 LEU A CA 1
ATOM 847 C C . LEU A 1 107 ? -7.806 9.506 -24.960 1.00 90.69 107 LEU A C 1
ATOM 849 O O . LEU A 1 107 ? -8.139 10.569 -24.435 1.00 90.69 107 LEU A O 1
ATOM 853 N N . ASP A 1 108 ? -7.601 9.360 -26.265 1.00 85.12 108 ASP A N 1
ATOM 854 C CA . ASP A 1 108 ? -7.976 10.372 -27.252 1.00 85.12 108 ASP A CA 1
ATOM 855 C C . ASP A 1 108 ? -9.440 10.104 -27.636 1.00 85.12 108 ASP A C 1
ATOM 857 O O . ASP A 1 108 ? -9.742 9.174 -28.390 1.00 85.12 108 ASP A O 1
ATOM 861 N N . ILE A 1 109 ? -10.354 10.824 -26.982 1.00 78.94 109 ILE A N 1
ATOM 862 C CA . ILE A 1 109 ? -11.818 10.686 -27.095 1.00 78.94 109 ILE A CA 1
ATOM 863 C C . ILE A 1 109 ? -12.455 12.003 -27.507 1.00 78.94 109 ILE A C 1
ATOM 865 O O . ILE A 1 109 ? -12.054 13.050 -26.951 1.00 78.94 109 ILE A O 1
#

Foldseek 3Di:
DDDDPDCPPADKDFDWDDDPVVVVVLVCVQVPCPQKHKDKDQPDDQVVCCVVVVPDPVIDRRIIITIGGDPAAEDEDEDDPVNDQDWDADPVRHIYGYDYDPVVVDDPD

InterPro domains:
  IPR000415 Nitroreductase-like [G3DSA:3.40.109.10] (32-77)
  IPR000415 Nitroreductase-like [SSF55469] (38-107)
  IPR023312 Putative nitroreductase, C-terminal, bacterial [G3DSA:2.20.180.10] (78-108)

Sequence (109 aa):
MRNNLKSVDNKKTIIFSTQASSSAVAGNILKGSVEKKGCMFGAINREGLRREFFIPEHFEIIMVISLGKPSEEVVLEEIDESGDIKYWRDEKGVHHVPKRKLEDLILDI

Secondary structure (DSSP, 8-state):
--------SS-EEEE---HHHHHHHHHHHHHH-SS-EEEEE-S--HHHHHHHTT--TTS---EEEEEE---S-EEEEE--TT-----EE-TT--EEEEE--STTT----

Nearest PDB structures (foldseek):
  2r01-assembly1_A-2  TM=9.610E-01  e=6.245E-10  Chlorobaculum tepidum TLS
  8uc3-assembly1_B  TM=7.180E-01  e=2.130E-02  Streptomyces noursei ATCC 11455
  3gag-assembly2_D  TM=8.910E-01  e=1.540E-01  Streptococcus mutans
  3bem-assembly1_A  TM=7.035E-01  e=8.508E-02  Bacillus subtilis
  2b67-assembly2_C  TM=8.804E-01  e=2.789E-01  Streptococcus pneumoniae TIGR4